Protein 6C1X (pdb70)

Structure (mmCIF, N/CA/C/O backbone):
data_6C1X
#
_entry.id   6C1X
#
_cell.length_a   36.386
_cell.length_b   95.339
_cell.length_c   72.999
_cell.angle_alpha   90.000
_cell.angle_beta   90.000
_cell.angle_gamma   90.000
#
_symmetry.space_group_name_H-M   'C 2 2 21'
#
loop_
_entity.id
_entity.type
_entity.pdbx_description
1 polymer 'Steroid Delta-isomerase'
2 non-polymer 'MAGNESIUM ION'
3 non-polymer 3,4-dinitrophenol
4 water water
#
loop_
_atom_site.group_PDB
_atom_site.id
_atom_site.type_symbol
_atom_site.label_atom_id
_atom_site.label_alt_id
_atom_site.label_comp_id
_atom_site.label_asym_id
_atom_site.label_entity_id
_atom_site.label_seq_id
_atom_site.pdbx_PDB_ins_code
_atom_site.Cartn_x
_atom_site.Cartn_y
_atom_site.Cartn_z
_atom_site.occupancy
_atom_site.B_iso_or_equiv
_atom_site.auth_seq_id
_atom_site.auth_comp_id
_atom_site.auth_asym_id
_atom_site.auth_atom_id
_atom_site.pdbx_PDB_model_num
ATOM 1 N N A MET A 1 1 ? -31.109 112.721 55.842 0.57 29.08 1 MET A N 1
ATOM 2 N N B MET A 1 1 ? -30.931 112.519 55.986 0.43 28.76 1 MET A N 1
ATOM 3 C CA A MET A 1 1 ? -30.845 111.310 55.448 0.57 27.45 1 MET A CA 1
ATOM 4 C CA B MET A 1 1 ? -30.852 111.162 55.373 0.43 28.05 1 MET A CA 1
ATOM 5 C C A MET A 1 1 ? -31.994 110.409 55.884 0.57 26.32 1 MET A C 1
ATOM 6 C C B MET A 1 1 ? -32.031 110.294 55.808 0.43 26.70 1 MET A C 1
ATOM 7 O O A MET A 1 1 ? -32.950 110.859 56.517 0.57 28.48 1 MET A O 1
ATOM 8 O O B MET A 1 1 ? -32.990 110.782 56.407 0.43 28.00 1 MET A O 1
ATOM 39 N N A ASN A 1 2 ? -31.888 109.127 55.548 0.57 23.29 2 ASN A N 1
ATOM 40 N N B ASN A 1 2 ? -31.946 109.000 55.511 0.43 24.49 2 ASN A N 1
ATOM 41 C CA A ASN A 1 2 ? -32.912 108.147 55.855 0.57 20.69 2 ASN A CA 1
ATOM 42 C CA B ASN A 1 2 ? -32.959 108.034 55.903 0.43 22.57 2 ASN A CA 1
ATOM 43 C C A ASN A 1 2 ? -32.405 107.236 56.972 0.57 18.31 2 ASN A C 1
ATOM 44 C C B ASN A 1 2 ? -32.373 107.053 56.921 0.43 21.47 2 ASN A C 1
ATOM 45 O O A ASN A 1 2 ? -31.532 107.634 57.758 0.57 17.94 2 ASN A O 1
ATOM 46 O O B ASN A 1 2 ? -31.317 107.302 57.514 0.43 22.90 2 ASN A O 1
ATOM 67 N N A LEU A 1 3 ? -32.966 106.034 57.064 0.57 18.27 3 LEU A N 1
ATOM 68 N N B LEU A 1 3 ? -33.086 105.943 57.149 0.43 20.86 3 LEU A N 1
ATOM 69 C CA A LEU A 1 3 ? -32.488 105.080 58.055 0.57 16.09 3 LEU A CA 1
ATOM 70 C CA B LEU A 1 3 ? -32.655 104.899 58.073 0.43 18.89 3 LEU A CA 1
ATOM 71 C C A LEU A 1 3 ? -31.039 104.734 57.732 0.57 14.94 3 LEU A C 1
ATOM 72 C C B LEU A 1 3 ? -31.216 104.525 57.738 0.43 16.30 3 LEU A C 1
ATOM 73 O O A LEU A 1 3 ? -30.733 104.368 56.587 0.57 14.52 3 LEU A O 1
ATOM 74 O O B LEU A 1 3 ? -30.957 103.958 56.668 0.43 17.37 3 LEU A O 1
ATOM 105 N N A PRO A 1 4 ? -30.121 104.870 58.678 0.57 15.10 4 PRO A N 1
ATOM 106 N N B PRO A 1 4 ? -30.255 104.831 58.607 0.43 14.24 4 PRO A N 1
ATOM 107 C CA A PRO A 1 4 ? -28.704 104.682 58.351 0.57 13.55 4 PRO A CA 1
ATOM 108 C CA B PRO A 1 4 ? -28.849 104.671 58.222 0.43 12.55 4 PRO A CA 1
ATOM 109 C C A PRO A 1 4 ? -28.393 103.247 57.949 0.57 12.46 4 PRO A C 1
ATOM 110 C C B PRO A 1 4 ? -28.517 103.237 57.846 0.43 10.67 4 PRO A C 1
ATOM 111 O O A PRO A 1 4 ? -28.811 102.294 58.612 0.57 12.56 4 PRO A O 1
ATOM 112 O O B PRO A 1 4 ? -29.034 102.281 58.429 0.43 10.98 4 PRO A O 1
ATOM 133 N N . THR A 1 5 ? -27.633 103.103 56.861 1.00 13.01 5 THR A N 1
ATOM 134 C CA . THR A 1 5 ? -27.091 101.809 56.479 1.00 12.59 5 THR A CA 1
ATOM 135 C C . THR A 1 5 ? -26.086 101.349 57.537 1.00 11.19 5 THR A C 1
ATOM 136 O O . THR A 1 5 ? -25.697 102.106 58.433 1.00 11.33 5 THR A O 1
ATOM 148 N N . ALA A 1 6 ? -25.626 100.099 57.416 1.00 11.78 6 ALA A N 1
ATOM 149 C CA . ALA A 1 6 ? -24.633 99.601 58.359 1.00 11.57 6 ALA A CA 1
ATOM 150 C C . ALA A 1 6 ? -23.414 100.510 58.405 1.00 11.52 6 ALA A C 1
ATOM 151 O O . ALA A 1 6 ? -22.909 100.839 59.489 1.00 11.37 6 ALA A O 1
ATOM 158 N N A GLN A 1 7 ? -22.938 100.955 57.242 0.59 13.80 7 GLN A N 1
ATOM 159 N N C GLN A 1 7 ? -22.908 100.911 57.237 0.41 13.70 7 GLN A N 1
ATOM 160 C CA A GLN A 1 7 ? -21.769 101.829 57.209 0.59 14.56 7 GLN A CA 1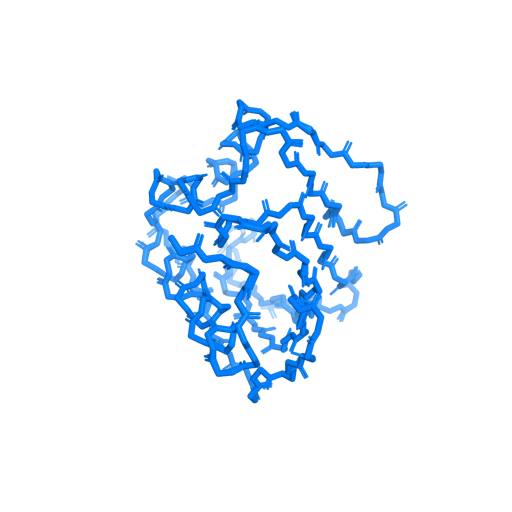
ATOM 161 C CA C GLN A 1 7 ? -21.779 101.835 57.207 0.41 14.67 7 GLN A CA 1
ATOM 162 C C A GLN A 1 7 ? -22.072 103.187 57.830 0.59 13.79 7 GLN A C 1
ATOM 163 C C C GLN A 1 7 ? -22.123 103.126 57.933 0.41 13.01 7 GLN A C 1
ATOM 164 O O A GLN A 1 7 ? -21.208 103.784 58.485 0.59 13.94 7 GLN A O 1
ATOM 165 O O C GLN A 1 7 ? -21.342 103.620 58.754 0.41 11.56 7 GLN A O 1
ATOM 192 N N . GLU A 1 8 ? -23.286 103.702 57.623 1.00 13.23 8 GLU A N 1
ATOM 193 C CA . GLU A 1 8 ? -23.669 104.964 58.240 1.00 12.66 8 GLU A CA 1
ATOM 194 C C . GLU A 1 8 ? -23.808 104.829 59.750 1.00 11.31 8 GLU A C 1
ATOM 195 O O . GLU A 1 8 ? -23.449 105.753 60.481 1.00 11.62 8 GLU A O 1
ATOM 208 N N . VAL A 1 9 ? -24.329 103.700 60.233 1.00 10.35 9 VAL A N 1
ATOM 209 C CA . VAL A 1 9 ? -24.398 103.454 61.676 1.00 10.43 9 VAL A CA 1
ATOM 210 C C . VAL A 1 9 ? -23.007 103.465 62.290 1.00 9.88 9 VAL A C 1
ATOM 211 O O . VAL A 1 9 ? -22.779 104.073 63.340 1.00 10.22 9 VAL A O 1
ATOM 224 N N A GLN A 1 10 ? -22.058 102.776 61.652 0.19 10.65 10 GLN A N 1
ATOM 225 N N B GLN A 1 10 ? -22.061 102.757 61.671 0.44 11.14 10 GLN A N 1
ATOM 226 N N C GLN A 1 10 ? -22.048 102.804 61.639 0.37 10.42 10 GLN A N 1
ATOM 227 C CA A GLN A 1 10 ? -20.681 102.785 62.135 0.19 11.35 10 GLN A CA 1
ATOM 228 C CA B GLN A 1 10 ? -20.688 102.816 62.156 0.44 12.04 10 GLN A CA 1
ATOM 229 C CA C GLN A 1 10 ? -20.688 102.782 62.166 0.37 10.68 10 GLN A CA 1
ATOM 230 C C A GLN A 1 10 ? -20.171 104.212 62.279 0.19 11.15 10 GLN A C 1
ATOM 231 C C B GLN A 1 10 ? -20.263 104.258 62.328 0.44 11.70 10 GLN A C 1
ATOM 232 C C C GLN A 1 10 ? -20.104 104.190 62.243 0.37 10.12 10 GLN A C 1
ATOM 233 O O A GLN A 1 10 ? -19.544 104.566 63.283 0.19 10.90 10 GLN A O 1
ATOM 234 O O B GLN A 1 10 ? -19.782 104.666 63.391 0.44 11.75 10 GLN A O 1
ATOM 235 O O C GLN A 1 10 ? -19.355 104.509 63.174 0.37 9.85 10 GLN A O 1
ATOM 275 N N . GLY A 1 11 ? -20.433 105.046 61.272 1.00 11.56 11 GLY A N 1
ATOM 276 C CA . GLY A 1 11 ? -19.962 106.415 61.314 1.00 11.97 11 GLY A CA 1
ATOM 277 C C . GLY A 1 11 ? -20.626 107.217 62.416 1.00 11.01 11 GLY A C 1
ATOM 278 O O . GLY A 1 11 ? -19.963 107.963 63.140 1.00 11.54 11 GLY A O 1
ATOM 284 N N . LEU A 1 12 ? -21.940 107.079 62.555 1.00 9.89 12 LEU A N 1
ATOM 285 C CA . LEU A 1 12 ? -22.667 107.835 63.571 1.00 9.56 12 LEU A CA 1
ATOM 286 C C . LEU A 1 12 ? -22.250 107.429 64.977 1.00 8.63 12 LEU A C 1
ATOM 287 O O . LEU A 1 12 ? -22.075 108.285 65.855 1.00 8.82 12 LEU A O 1
ATOM 303 N N . MET A 1 13 ? -22.100 106.129 65.219 1.00 8.74 13 MET A N 1
ATOM 304 C CA . MET A 1 13 ? -21.768 105.675 66.562 1.00 8.21 13 MET A CA 1
ATOM 305 C C . MET A 1 13 ? -20.336 106.048 66.925 1.00 8.71 13 MET A C 1
ATOM 306 O O . MET A 1 13 ? -20.063 106.437 68.065 1.00 9.00 13 MET A O 1
ATOM 320 N N . ALA A 1 14 ? -19.418 106.008 65.960 1.00 9.57 14 ALA A N 1
ATOM 321 C CA . ALA A 1 14 ? -18.062 106.481 66.221 1.00 10.59 14 ALA A CA 1
ATOM 322 C C . ALA A 1 14 ? -18.043 107.985 66.461 1.00 10.33 14 ALA A C 1
ATOM 323 O O . ALA A 1 14 ? -17.301 108.463 67.327 1.00 10.28 14 ALA A O 1
ATOM 330 N N . ARG A 1 15 ? -18.857 108.742 65.716 1.00 10.00 15 ARG A N 1
ATOM 331 C CA . ARG A 1 15 ? -18.960 110.182 65.934 1.00 10.40 15 ARG A CA 1
ATOM 332 C C . ARG A 1 15 ? -19.474 110.486 67.331 1.00 10.15 15 ARG A C 1
ATOM 333 O O . ARG A 1 15 ? -18.963 111.386 68.006 1.00 10.13 15 ARG A O 1
ATOM 354 N N . TYR A 1 16 ? -20.469 109.735 67.793 1.00 8.87 16 TYR A N 1
ATOM 355 C CA . TYR A 1 16 ? -20.962 109.910 69.156 1.00 8.92 16 TYR A CA 1
ATOM 356 C C . TYR A 1 16 ? -19.826 109.814 70.164 1.00 8.55 16 TYR A C 1
ATOM 357 O O . TYR A 1 16 ? -19.696 110.665 71.047 1.00 8.94 16 TYR A O 1
ATOM 374 N N . ILE A 1 17 ? -18.986 108.784 70.055 1.00 8.86 17 ILE A N 1
ATOM 375 C CA . ILE A 1 17 ? -17.866 108.651 70.986 1.00 9.07 17 ILE A CA 1
ATOM 376 C C . ILE A 1 17 ? -16.911 109.839 70.861 1.00 9.71 17 ILE A C 1
ATOM 377 O O . ILE A 1 17 ? -16.416 110.348 71.869 1.00 9.80 17 ILE A O 1
ATOM 393 N N A GLU A 1 18 ? -16.621 110.292 69.634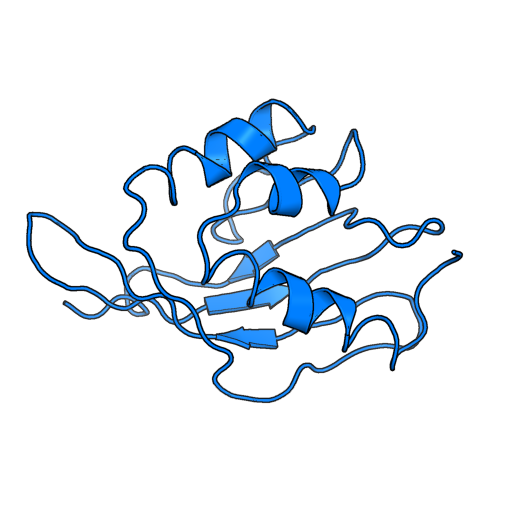 0.59 9.95 18 GLU A N 1
ATOM 394 N N B GLU A 1 18 ? -16.645 110.291 69.631 0.41 10.01 18 GLU A N 1
ATOM 395 C CA A GLU A 1 18 ? -15.763 111.468 69.478 0.59 10.82 18 GLU A CA 1
ATOM 396 C CA B GLU A 1 18 ? -15.789 111.457 69.420 0.41 10.99 18 GLU A CA 1
ATOM 397 C C A GLU A 1 18 ? -16.345 112.665 70.219 0.59 10.99 18 GLU A C 1
ATOM 398 C C B GLU A 1 18 ? -16.338 112.683 70.142 0.41 10.97 18 GLU A C 1
ATOM 399 O O A GLU A 1 18 ? -15.613 113.424 70.870 0.59 11.00 18 GLU A O 1
ATOM 400 O O B GLU A 1 18 ? -15.575 113.480 70.706 0.41 11.42 18 GLU A O 1
ATOM 423 N N . LEU A 1 19 ? -17.660 112.856 70.123 1.00 10.14 19 LEU A N 1
ATOM 424 C CA . LEU A 1 19 ? -18.278 114.010 70.753 1.00 10.71 19 LEU A CA 1
ATOM 425 C C . LEU A 1 19 ? -18.278 113.894 72.266 1.00 9.88 19 LEU A C 1
ATOM 426 O O . LEU A 1 19 ? -18.106 114.900 72.969 1.00 11.01 19 LEU A O 1
ATOM 443 N N . VAL A 1 20 ? -18.495 112.693 72.796 1.00 9.65 20 VAL A N 1
ATOM 444 C CA . VAL A 1 20 ? -18.345 112.474 74.231 1.00 10.09 20 VAL A CA 1
ATOM 445 C C . VAL A 1 20 ? -16.918 112.792 74.655 1.00 10.10 20 VAL A C 1
ATOM 446 O O . VAL A 1 20 ? -16.684 113.470 75.660 1.00 11.96 20 VAL A O 1
ATOM 459 N N . ASP A 1 21 ? -15.944 112.302 73.890 1.00 10.33 21 ASP A N 1
ATOM 460 C CA . ASP A 1 21 ? -14.534 112.481 74.219 1.00 10.89 21 ASP A CA 1
ATOM 461 C C . ASP A 1 21 ? -14.126 113.947 74.252 1.00 12.99 21 ASP A C 1
ATOM 462 O O . ASP A 1 21 ? -13.296 114.341 75.077 1.00 15.80 21 ASP A O 1
ATOM 471 N N A VAL A 1 22 ? -14.678 114.750 73.337 0.69 13.24 22 VAL A N 1
ATOM 472 N N B VAL A 1 22 ? -14.648 114.770 73.343 0.31 13.60 22 VAL A N 1
ATOM 473 C CA A VAL A 1 22 ? -14.362 116.173 73.276 0.69 14.73 22 VAL A CA 1
ATOM 474 C CA B VAL A 1 22 ? -14.287 116.185 73.419 0.31 14.34 22 VAL A CA 1
ATOM 475 C C A VAL A 1 22 ? -15.267 117.003 74.185 0.69 14.94 22 VAL A C 1
ATOM 476 C C B VAL A 1 22 ? -15.119 116.895 74.474 0.31 12.66 22 VAL A C 1
ATOM 477 O O A VAL A 1 22 ? -14.988 118.195 74.395 0.69 16.91 22 VAL A O 1
ATOM 478 O O B VAL A 1 22 ? -14.664 117.890 75.060 0.31 11.08 22 VAL A O 1
ATOM 503 N N . GLY A 1 23 ? -16.335 116.418 74.731 1.00 12.56 23 GLY A N 1
ATOM 504 C CA . GLY A 1 23 ? -17.198 117.089 75.690 1.00 12.70 23 GLY A CA 1
ATOM 505 C C . GLY A 1 23 ? -18.153 118.098 75.099 1.00 11.60 23 GLY A C 1
ATOM 506 O O . GLY A 1 23 ? -18.560 119.042 75.795 1.00 12.76 23 GLY A O 1
ATOM 511 N N . ASP A 1 24 ? -18.533 117.927 73.833 1.00 11.79 24 ASP A N 1
ATOM 512 C CA . ASP A 1 24 ? -19.440 118.867 73.175 1.00 12.16 24 ASP A CA 1
ATOM 513 C C . ASP A 1 24 ? -20.872 118.413 73.436 1.00 11.54 24 ASP A C 1
ATOM 514 O O . ASP A 1 24 ? -21.505 117.701 72.648 1.00 11.34 24 ASP A O 1
ATOM 523 N N . ILE A 1 25 ? -21.365 118.816 74.603 1.00 12.21 25 ILE A N 1
ATOM 524 C CA . ILE A 1 25 ? -22.703 118.450 75.057 1.00 12.53 25 ILE A CA 1
ATOM 525 C C . ILE A 1 25 ? -23.756 118.837 74.028 1.00 11.53 25 ILE A C 1
ATOM 526 O O . ILE A 1 25 ? -24.656 118.049 73.714 1.00 11.20 25 ILE A O 1
ATOM 542 N N . GLU A 1 26 ? -23.676 120.055 73.493 1.00 11.78 26 GLU A N 1
ATOM 543 C CA . GLU A 1 26 ? -24.715 120.495 72.568 1.00 12.81 26 GLU A CA 1
ATOM 544 C C . GLU A 1 26 ? -24.719 119.656 71.290 1.00 12.00 26 GLU A C 1
ATOM 545 O O . GLU A 1 26 ? -25.786 119.317 70.766 1.00 12.45 26 GLU A O 1
ATOM 557 N N . ALA A 1 27 ? -23.540 119.309 70.770 1.00 11.95 27 ALA A N 1
ATOM 558 C CA . ALA A 1 27 ? -23.483 118.491 69.560 1.00 12.03 27 ALA A CA 1
ATOM 559 C C . ALA A 1 27 ? -23.975 117.071 69.815 1.00 10.97 27 ALA A C 1
ATOM 560 O O . ALA A 1 27 ? -24.575 116.456 68.925 1.00 11.87 27 ALA A O 1
ATOM 567 N N . ILE A 1 28 ? -23.717 116.526 71.004 1.00 10.33 28 ILE A N 1
ATOM 568 C CA . ILE A 1 28 ? -24.264 115.211 71.342 1.00 10.80 28 ILE A CA 1
ATOM 569 C C . ILE A 1 28 ? -25.785 115.250 71.317 1.00 9.83 28 ILE A C 1
ATOM 570 O O . ILE A 1 28 ? -26.441 114.370 70.752 1.00 10.08 28 ILE A O 1
ATOM 586 N N . VAL A 1 29 ? -26.372 116.246 71.986 1.00 10.10 29 VAL A N 1
ATOM 587 C CA . VAL A 1 29 ? -27.824 116.306 72.084 1.00 11.29 29 VAL A CA 1
ATOM 588 C C . VAL A 1 29 ? -28.449 116.400 70.700 1.00 11.05 29 VAL A C 1
ATOM 589 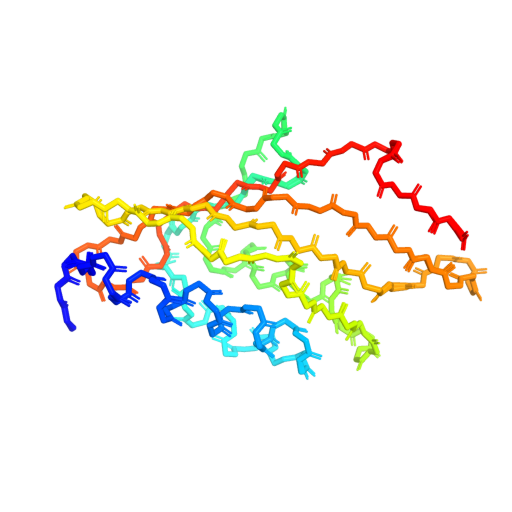O O . VAL A 1 29 ? -29.495 115.792 70.434 1.00 10.99 29 VAL A O 1
ATOM 602 N N . GLN A 1 30 ? -27.796 117.116 69.784 1.00 11.04 30 GLN A N 1
ATOM 603 C CA . GLN A 1 30 ? -28.288 117.224 68.414 1.00 12.58 30 GLN A CA 1
ATOM 604 C C . GLN A 1 30 ? -28.271 115.895 67.660 1.00 12.15 30 GLN A C 1
ATOM 605 O O . GLN A 1 30 ? -28.972 115.769 66.657 1.00 14.15 30 GLN A O 1
ATOM 619 N N . MET A 1 31 ? -27.506 114.899 68.117 1.00 10.60 31 MET A N 1
ATOM 620 C CA . MET A 1 31 ? -27.563 113.585 67.484 1.00 10.40 31 MET A CA 1
ATOM 621 C C . MET A 1 31 ? -28.853 112.837 67.798 1.00 10.26 31 MET A C 1
ATOM 622 O O . MET A 1 31 ? -29.165 111.872 67.093 1.00 10.94 31 MET A O 1
ATOM 636 N N . TYR A 1 32 ? -29.553 113.208 68.874 1.00 10.26 32 TYR A N 1
ATOM 637 C CA . TYR A 1 32 ? -30.726 112.491 69.341 1.00 10.12 32 TYR A CA 1
ATOM 638 C C . TYR A 1 32 ? -31.997 113.014 68.690 1.00 9.94 32 TYR A C 1
ATOM 639 O O . TYR A 1 32 ? -32.145 114.214 68.433 1.00 11.63 32 TYR A O 1
ATOM 657 N N . ALA A 1 33 ? -32.942 112.107 68.471 1.00 10.00 33 ALA A N 1
ATOM 658 C CA . ALA A 1 33 ? -34.285 112.509 68.094 1.00 10.71 33 ALA A CA 1
ATOM 659 C C . ALA A 1 33 ? -34.879 113.351 69.212 1.00 11.87 33 ALA A C 1
ATOM 660 O O . ALA A 1 33 ? -34.495 113.236 70.381 1.00 11.47 33 ALA A O 1
ATOM 667 N N . ASP A 1 34 ? -35.834 114.207 68.849 1.00 12.81 34 ASP A N 1
ATOM 668 C CA . ASP A 1 34 ? -36.368 115.157 69.817 1.00 13.02 34 ASP A CA 1
ATOM 669 C C . ASP A 1 34 ? -37.016 114.448 70.998 1.00 11.82 34 ASP A C 1
ATOM 670 O O . ASP A 1 34 ? -37.055 114.997 72.117 1.00 12.89 34 ASP A O 1
ATOM 679 N N A ASP A 1 35 ? -37.564 113.250 70.779 0.49 11.55 35 ASP A N 1
ATOM 680 N N B ASP A 1 35 ? -37.550 113.253 70.738 0.51 12.76 35 ASP A N 1
ATOM 681 C CA A ASP A 1 35 ? -38.238 112.465 71.810 0.49 12.32 35 ASP A CA 1
ATOM 682 C CA B ASP A 1 35 ? -38.264 112.405 71.681 0.51 12.93 35 ASP A CA 1
ATOM 683 C C A ASP A 1 35 ? -37.485 111.188 72.171 0.49 11.64 35 ASP A C 1
ATOM 684 C C B ASP A 1 35 ? -37.512 111.107 71.958 0.51 12.58 35 ASP A C 1
ATOM 685 O O A ASP A 1 35 ? -38.094 110.237 72.667 0.49 11.98 35 ASP A O 1
ATOM 686 O O B ASP A 1 35 ? -38.134 110.068 72.176 0.51 12.04 35 ASP A O 1
ATOM 703 N N . ALA A 1 36 ? -36.183 111.133 71.917 1.00 11.77 36 ALA A N 1
ATOM 704 C CA . ALA A 1 36 ? -35.413 109.913 72.126 1.00 10.82 36 ALA A CA 1
ATOM 705 C C . ALA A 1 36 ? -35.438 109.473 73.589 1.00 11.02 36 ALA A C 1
ATOM 706 O O . ALA A 1 36 ? -35.793 110.236 74.489 1.00 11.77 36 ALA A O 1
ATOM 714 N N . THR A 1 37 ? -34.994 108.237 73.817 1.00 11.35 37 THR A N 1
ATOM 715 C CA . THR A 1 37 ? -34.789 107.723 75.161 1.00 11.92 37 THR A CA 1
ATOM 716 C C . THR A 1 37 ? -33.346 107.290 75.383 1.00 10.63 37 THR A C 1
ATOM 717 O O . THR A 1 37 ? -32.655 106.830 74.465 1.00 10.47 37 THR A O 1
ATOM 728 N N . VAL A 1 38 ? -32.926 107.406 76.636 1.00 11.18 38 VAL A N 1
ATOM 729 C CA . VAL A 1 38 ? -31.649 106.903 77.122 1.00 10.35 38 VAL A CA 1
ATOM 730 C C . VAL A 1 38 ? -31.902 106.038 78.346 1.00 10.52 38 VAL A C 1
ATOM 731 O O . VAL A 1 38 ? -32.621 106.452 79.263 1.00 11.51 38 VAL A O 1
ATOM 744 N N A GLU A 1 39 ? -31.392 104.814 78.315 0.60 10.30 39 GLU A N 1
ATOM 745 N N B GLU A 1 39 ? -31.223 104.889 78.412 0.40 11.15 39 GLU A N 1
ATOM 746 C CA A GLU A 1 39 ? -31.448 103.890 79.442 0.60 9.97 39 GLU A CA 1
ATOM 747 C CA B GLU A 1 39 ? -31.181 104.035 79.600 0.40 11.16 39 GLU A CA 1
ATOM 748 C C A GLU A 1 39 ? -30.012 103.725 79.925 0.60 10.54 39 GLU A C 1
ATOM 749 C C B GLU A 1 39 ? -29.731 103.898 80.047 0.40 11.86 39 GLU A C 1
ATOM 750 O O A GLU A 1 39 ? -29.212 103.035 79.290 0.60 11.10 39 GLU A O 1
ATOM 751 O O B GLU A 1 39 ? -28.895 103.384 79.295 0.40 11.88 39 GLU A O 1
ATOM 774 N N A ASN A 1 40 ? -29.674 104.410 81.018 0.60 12.18 40 ASN A N 1
ATOM 775 N N B ASN A 1 40 ? -29.434 104.344 81.266 0.40 12.22 40 ASN A N 1
ATOM 776 C CA A ASN A 1 40 ? -28.326 104.390 81.564 0.60 13.28 40 ASN A CA 1
ATOM 777 C CA B ASN A 1 40 ? -28.051 104.432 81.738 0.40 13.62 40 ASN A CA 1
ATOM 778 C C A ASN A 1 40 ? -28.377 104.208 83.072 0.60 13.92 40 ASN A C 1
ATOM 779 C C B ASN A 1 40 ? -27.981 104.204 83.245 0.40 12.07 40 ASN A C 1
ATOM 780 O O A ASN A 1 40 ? -28.981 105.031 83.769 0.60 15.60 40 ASN A O 1
ATOM 781 O O B ASN A 1 40 ? -28.312 105.103 84.032 0.40 13.31 40 ASN A O 1
ATOM 802 N N A PRO A 1 41 ? -27.803 103.139 83.620 0.60 14.57 41 PRO A N 1
ATOM 803 N N B PRO A 1 41 ? -27.549 103.018 83.691 0.40 11.24 41 PRO A N 1
ATOM 804 C CA A PRO A 1 41 ? -27.371 101.933 82.917 0.60 12.63 41 PRO A CA 1
ATOM 805 C CA B PRO A 1 41 ? -27.252 101.852 82.864 0.40 11.22 41 PRO A CA 1
ATOM 806 C C A PRO A 1 41 ? -28.591 101.177 82.430 0.60 10.96 41 PRO A C 1
ATOM 807 C C B PRO A 1 41 ? -28.530 101.155 82.456 0.40 11.19 41 PRO A C 1
ATOM 808 O O A PRO A 1 41 ? -29.691 101.371 82.955 0.60 13.10 41 PRO A O 1
ATOM 809 O O B PRO A 1 41 ? -29.592 101.375 83.045 0.40 12.83 41 PRO A O 1
ATOM 830 N N . PHE A 1 42 ? -28.412 100.282 81.463 1.00 11.12 42 PHE A N 1
ATOM 831 C CA . PHE A 1 42 ? -29.501 99.399 81.111 1.00 10.90 42 PHE A CA 1
ATOM 832 C C . PHE A 1 42 ? -29.951 98.667 82.366 1.00 11.06 42 PHE A C 1
ATOM 833 O O . PHE A 1 42 ? -29.123 98.192 83.154 1.00 11.70 42 PHE A O 1
ATOM 851 N N . GLY A 1 43 ? -31.262 98.608 82.556 1.00 12.41 43 GLY A N 1
ATOM 852 C CA . GLY A 1 43 ? -31.864 98.125 83.775 1.00 14.06 43 GLY A CA 1
ATOM 853 C C . GLY A 1 43 ? -32.592 99.200 84.542 1.00 15.55 43 GLY A C 1
ATOM 854 O O . GLY A 1 43 ? -33.453 98.880 85.371 1.00 19.20 43 GLY A O 1
ATOM 858 N N A GLN A 1 44 ? -32.288 100.447 84.280 0.56 15.28 44 GLN A N 1
ATOM 859 N N B GLN A 1 44 ? -32.261 100.463 84.307 0.44 15.85 44 GLN A N 1
ATOM 860 C CA A GLN A 1 44 ? -32.941 101.580 84.903 0.56 16.33 44 GLN A CA 1
ATOM 861 C CA B GLN A 1 44 ? -32.951 101.578 84.932 0.44 17.34 44 GLN A CA 1
ATOM 862 C C A GLN A 1 44 ? -33.974 102.185 83.966 0.56 17.74 44 GLN A C 1
ATOM 863 C C B GLN A 1 44 ? -33.973 102.181 83.975 0.44 18.42 44 GLN A C 1
ATOM 864 O O A GLN A 1 44 ? -33.900 102.008 82.746 0.56 17.38 44 GLN A O 1
ATOM 865 O O B GLN A 1 44 ? -33.881 102.005 82.757 0.44 18.35 44 GLN A O 1
ATOM 892 N N . PRO A 1 45 ? -34.963 102.902 84.500 1.00 19.96 45 PRO A N 1
ATOM 893 C CA . PRO A 1 45 ? -36.009 103.441 83.638 1.00 20.64 45 PRO A CA 1
ATOM 894 C C . PRO A 1 45 ? -35.435 104.434 82.646 1.00 18.61 45 PRO A C 1
ATOM 895 O O . PRO A 1 45 ? -34.479 105.165 82.958 1.00 18.41 45 PRO A O 1
ATOM 906 N N . PRO A 1 46 ? -36.005 104.512 81.446 1.00 17.66 46 PRO A N 1
ATOM 907 C CA . PRO A 1 46 ? -35.516 105.483 80.466 1.00 16.67 46 PRO A CA 1
ATOM 908 C C . PRO A 1 46 ? -35.797 106.916 80.887 1.00 15.92 46 PRO A C 1
ATOM 909 O O . PRO A 1 46 ? -36.808 107.220 81.526 1.00 18.99 46 PRO A O 1
ATOM 920 N N . ILE A 1 47 ? -34.893 107.804 80.492 1.00 14.51 47 ILE A N 1
ATOM 921 C CA . ILE A 1 47 ? -35.214 109.216 80.400 1.00 13.90 47 ILE A CA 1
ATOM 922 C C . ILE A 1 47 ? -35.664 109.492 78.972 1.00 13.83 47 ILE A C 1
ATOM 923 O O . ILE A 1 47 ? -35.361 108.733 78.045 1.00 14.74 47 ILE A O 1
ATOM 939 N N A HIS A 1 48 ? -36.351 110.617 78.789 0.21 13.61 48 HIS A N 1
ATOM 940 N N B HIS A 1 48 ? -36.380 110.613 78.808 0.40 13.93 48 HIS A N 1
ATOM 941 N N C HIS A 1 48 ? -36.463 110.534 78.773 0.39 13.49 48 HIS A N 1
ATOM 942 C CA A HIS A 1 48 ? -37.098 110.858 77.566 0.21 13.32 48 HIS A CA 1
ATOM 943 C CA B HIS A 1 48 ? -37.155 110.917 77.612 0.40 13.70 48 HIS A CA 1
ATOM 944 C CA C HIS A 1 48 ? -36.952 110.766 77.422 0.39 12.81 48 HIS A CA 1
ATOM 945 C C A HIS A 1 48 ? -36.987 112.313 77.136 0.21 11.89 48 HIS A C 1
ATOM 946 C C B HIS A 1 48 ? -36.904 112.349 77.159 0.40 11.15 48 HIS A C 1
ATOM 947 C C C HIS A 1 48 ? -37.032 112.243 77.096 0.39 12.19 48 HIS A C 1
ATOM 948 O O A HIS A 1 48 ? -37.212 113.222 77.941 0.21 10.67 48 HIS A O 1
ATOM 949 O O B HIS A 1 48 ? -36.982 113.283 77.967 0.40 11.94 48 HIS A O 1
ATOM 950 O O C HIS A 1 48 ? -37.440 113.076 77.913 0.39 10.95 48 HIS A O 1
ATOM 990 N N . GLY A 1 49 ? -36.664 112.525 75.862 1.00 11.35 49 GLY A N 1
ATOM 991 C CA . GLY A 1 49 ? -36.701 113.840 75.271 1.00 10.85 49 GLY A CA 1
ATOM 992 C C . GLY A 1 49 ? -35.398 114.598 75.423 1.00 9.91 49 GLY A C 1
ATOM 993 O O . GLY A 1 49 ? -34.595 114.356 76.318 1.00 10.91 49 GLY A O 1
ATOM 999 N N A ARG A 1 50 ? -35.231 115.589 74.541 0.32 10.81 50 ARG A N 1
ATOM 1000 N N B ARG A 1 50 ? -35.199 115.562 74.530 0.68 10.33 50 ARG A N 1
ATOM 1001 C CA A ARG A 1 50 ? -33.973 116.326 74.455 0.32 11.08 50 ARG A CA 1
ATOM 1002 C CA B ARG A 1 50 ? -33.911 116.242 74.493 0.68 10.80 50 ARG A CA 1
ATOM 1003 C C A ARG A 1 50 ? -33.633 117.034 75.759 0.32 10.18 50 ARG A C 1
ATOM 1004 C C B ARG A 1 50 ? -33.616 117.065 75.747 0.68 10.21 50 ARG A C 1
ATOM 1005 O O A ARG A 1 50 ? -32.466 117.059 76.164 0.32 9.87 50 ARG A O 1
ATOM 1006 O O B ARG A 1 50 ? -32.445 117.195 76.112 0.68 11.52 50 ARG A O 1
ATOM 1047 N N . GLU A 1 51 ? -34.620 117.649 76.419 1.00 10.83 51 GLU A N 1
ATOM 1048 C CA . GLU A 1 51 ? -34.320 118.355 77.666 1.00 11.33 51 GLU A CA 1
ATOM 1049 C C . GLU A 1 51 ? -33.692 117.407 78.686 1.00 10.89 51 GLU A C 1
ATOM 1050 O O . GLU A 1 51 ? -32.648 117.704 79.278 1.00 11.48 51 GLU A O 1
ATOM 1063 N N . GLN A 1 52 ? -34.339 116.271 78.928 1.00 10.98 52 GLN A N 1
ATOM 1064 C CA . GLN A 1 52 ? -33.818 115.337 79.925 1.00 11.88 52 GLN A CA 1
ATOM 1065 C C . GLN A 1 52 ? -32.481 114.765 79.479 1.00 10.45 52 GLN A C 1
ATOM 1066 O O . GLN A 1 52 ? -31.586 114.537 80.299 1.00 11.64 52 GLN A O 1
ATOM 1080 N N . ILE A 1 53 ? -32.326 114.510 78.184 1.00 10.80 53 ILE A N 1
ATOM 1081 C CA . ILE A 1 53 ? -31.072 113.963 77.689 1.00 10.78 53 ILE A CA 1
ATOM 1082 C C . ILE A 1 53 ? -29.952 114.985 77.827 1.00 10.68 53 ILE A C 1
ATOM 1083 O O . ILE A 1 53 ? -28.834 114.642 78.228 1.00 11.63 53 ILE A O 1
ATOM 1099 N N . ALA A 1 54 ? -30.230 116.253 77.519 1.00 10.85 54 ALA A N 1
ATOM 1100 C CA . ALA A 1 54 ? -29.219 117.285 77.716 1.00 11.22 54 ALA A CA 1
ATOM 1101 C C . ALA A 1 54 ? -28.791 117.362 79.174 1.00 11.82 54 ALA A C 1
ATOM 1102 O O . ALA A 1 54 ? -27.613 117.548 79.470 1.00 13.13 54 ALA A O 1
ATOM 1109 N N . ALA A 1 55 ? -29.743 117.243 80.098 1.00 11.88 55 ALA A N 1
ATOM 1110 C CA . ALA A 1 55 ? -29.390 117.297 81.512 1.00 13.32 55 ALA A CA 1
ATOM 1111 C C . ALA A 1 55 ? -28.475 116.137 81.887 1.00 12.66 55 ALA A C 1
ATOM 1112 O O . ALA A 1 55 ? -27.521 116.308 82.654 1.00 14.33 55 ALA A O 1
ATOM 1119 N N . PHE A 1 56 ? -28.735 114.953 81.326 1.00 12.67 56 PHE A N 1
ATOM 1120 C CA . PHE A 1 56 ? -27.867 113.792 81.531 1.00 13.31 56 PHE A CA 1
ATOM 1121 C C . PHE A 1 56 ? -26.439 114.070 81.066 1.00 13.40 56 PHE A C 1
ATOM 1122 O O . PHE A 1 56 ? -25.478 113.809 81.798 1.00 15.04 56 PHE A O 1
ATOM 1139 N N . TYR A 1 57 ? -26.270 114.575 79.841 1.00 12.45 57 TYR A N 1
ATOM 1140 C CA . TYR A 1 57 ? -24.919 114.840 79.346 1.00 13.52 57 TYR A CA 1
ATOM 1141 C C . TYR A 1 57 ? -24.255 115.999 80.076 1.00 14.31 57 TYR A C 1
ATOM 1142 O O . TYR A 1 57 ? -23.038 115.978 80.269 1.00 15.93 57 TYR A O 1
ATOM 1160 N N . ARG A 1 58 ? -25.022 117.006 80.498 1.00 15.20 58 ARG A N 1
ATOM 1161 C CA . ARG A 1 58 ? -24.417 118.077 81.275 1.00 17.48 58 ARG A CA 1
ATOM 1162 C C . ARG A 1 58 ? -23.901 117.546 82.606 1.00 19.27 58 ARG A C 1
ATOM 1163 O O . ARG A 1 58 ? -22.808 117.915 83.045 1.00 21.26 58 ARG A O 1
ATOM 1184 N N A GLN A 1 59 ? -24.652 116.645 83.235 0.34 19.66 59 GLN A N 1
ATOM 1185 N N B GLN A 1 59 ? -24.695 116.712 83.283 0.33 19.22 59 GLN A N 1
ATOM 1186 N N C GLN A 1 59 ? -24.640 116.626 83.239 0.32 19.84 59 GLN A N 1
ATOM 1187 C CA A GLN A 1 59 ? -24.215 116.099 84.511 0.34 21.19 59 GLN A CA 1
ATOM 1188 C CA B GLN A 1 59 ? -24.228 116.060 84.501 0.33 20.72 59 GLN A CA 1
ATOM 1189 C CA C GLN A 1 59 ? -24.221 116.100 84.538 0.32 21.47 59 GLN A CA 1
ATOM 1190 C C A GLN A 1 59 ? -22.982 115.215 84.350 0.34 21.28 59 GLN A C 1
ATOM 1191 C C B GLN A 1 59 ? -22.909 115.343 84.248 0.33 20.44 59 GLN A C 1
ATOM 1192 C C C GLN A 1 59 ? -23.124 115.040 84.441 0.32 21.22 59 GLN A C 1
ATOM 1193 O O A GLN A 1 59 ? -22.089 115.228 85.206 0.34 22.15 59 GLN A O 1
ATOM 1194 O O B GLN A 1 59 ? -21.892 115.615 84.896 0.33 20.17 59 GLN A O 1
ATOM 1195 O O C GLN A 1 59 ? -22.470 114.759 85.452 0.32 21.69 59 GLN A O 1
ATOM 1235 N N . GLY A 1 60 ? -22.909 114.440 83.269 1.00 20.26 60 GLY A N 1
ATOM 1236 C CA . GLY A 1 60 ? -21.768 113.565 83.069 1.00 19.72 60 GLY A CA 1
ATOM 1237 C C . GLY A 1 60 ? -20.532 114.256 82.525 1.00 18.60 60 GLY A C 1
ATOM 1238 O O . GLY A 1 60 ? -19.410 113.908 82.901 1.00 19.97 60 GLY A O 1
ATOM 1244 N N . LEU A 1 61 ? -20.717 115.238 81.641 1.00 17.41 61 LEU A N 1
ATOM 1245 C CA . LEU A 1 61 ? -19.620 115.819 80.881 1.00 16.70 61 LEU A CA 1
ATOM 1246 C C . LEU A 1 61 ? -19.364 117.280 81.197 1.00 18.35 61 LEU A C 1
ATOM 1247 O O . LEU A 1 61 ? -18.415 117.853 80.655 1.00 19.25 61 LEU A O 1
ATOM 1263 N N . GLY A 1 62 ? -20.180 117.895 82.050 1.00 18.62 62 GLY A N 1
ATOM 1264 C CA . GLY A 1 62 ? -20.090 119.322 82.308 1.00 20.51 62 GLY A CA 1
ATOM 1265 C C . GLY A 1 62 ? -18.771 119.786 82.889 1.00 22.33 62 GLY A C 1
ATOM 1266 O O . GLY A 1 62 ? -18.448 120.971 82.781 1.00 24.15 62 GLY A O 1
ATOM 1270 N N . GLY A 1 63 ? -18.011 118.892 83.522 1.00 22.70 63 GLY A N 1
ATOM 1271 C CA . GLY A 1 63 ? -16.708 119.262 84.053 1.00 23.20 63 GLY A CA 1
ATOM 1272 C C . GLY A 1 63 ? -15.629 119.445 82.999 1.00 22.56 63 GLY A C 1
ATOM 1273 O O . GLY A 1 63 ? -14.566 119.989 83.310 1.00 24.21 63 GLY A O 1
ATOM 1277 N N . GLY A 1 64 ? -15.859 118.971 81.775 1.00 21.05 64 GLY A N 1
ATOM 1278 C CA . GLY A 1 64 ? -14.971 119.236 80.657 1.00 20.93 64 GLY A CA 1
ATOM 1279 C C . GLY A 1 64 ? -13.760 118.331 80.519 1.00 20.60 64 GLY A C 1
ATOM 1280 O O . GLY A 1 64 ? -13.008 118.489 79.548 1.00 23.12 64 GLY A O 1
ATOM 1284 N N . LYS A 1 65 ? -13.545 117.388 81.441 1.00 18.21 65 LYS A N 1
ATOM 1285 C CA . LYS A 1 65 ? -12.332 116.576 81.464 1.00 18.45 65 LYS A CA 1
ATOM 1286 C C . LYS A 1 65 ? -12.555 115.095 81.157 1.00 16.39 65 LYS A C 1
ATOM 1287 O O . LYS A 1 65 ? -11.582 114.335 81.122 1.00 17.77 65 LYS A O 1
ATOM 1306 N N . VAL A 1 66 ? -13.796 114.653 80.934 1.00 16.57 66 VAL A N 1
ATOM 1307 C CA . VAL A 1 66 ? -14.044 113.247 80.636 1.00 15.43 66 VAL A CA 1
ATOM 1308 C C . VAL A 1 66 ? -13.397 112.902 79.303 1.00 14.51 66 VAL A C 1
ATOM 1309 O O . VAL A 1 66 ? -13.309 113.737 78.395 1.00 15.99 66 VAL A O 1
ATOM 1322 N N A ARG A 1 67 ? -12.908 111.667 79.194 0.72 13.39 67 ARG A N 1
ATOM 1323 N N B ARG A 1 67 ? -12.938 111.658 79.182 0.28 14.02 67 ARG A N 1
ATOM 1324 C CA A ARG A 1 67 ? -12.427 111.122 77.935 0.72 13.86 67 ARG A CA 1
ATOM 1325 C CA B ARG A 1 67 ? -12.428 111.129 77.927 0.28 13.99 67 ARG A CA 1
ATOM 1326 C C A ARG A 1 67 ? -13.186 109.837 77.636 0.72 12.23 67 ARG A C 1
ATOM 1327 C C B ARG A 1 67 ? -13.118 109.804 77.640 0.28 13.00 67 ARG A C 1
ATOM 1328 O O A ARG A 1 67 ? -13.687 109.173 78.545 0.72 14.06 67 ARG A O 1
ATOM 1329 O O B ARG A 1 67 ? -13.498 109.077 78.562 0.28 13.40 67 ARG A O 1
ATOM 1370 N N . ALA A 1 68 ? -13.282 109.488 76.356 1.00 12.92 68 ALA A N 1
ATOM 1371 C CA . ALA A 1 68 ? -13.925 108.237 75.974 1.00 12.29 68 ALA A CA 1
ATOM 1372 C C . ALA A 1 68 ? -13.321 107.742 74.673 1.00 11.89 68 ALA A C 1
ATOM 1373 O O . ALA A 1 68 ? -13.045 108.531 73.772 1.00 13.03 68 ALA A O 1
ATOM 1381 N N . CYS A 1 69 ? -13.170 106.428 74.549 1.00 10.98 69 CYS A N 1
ATOM 1382 C CA A CYS A 1 69 ? -12.594 105.870 73.338 0.86 11.49 69 CYS A CA 1
ATOM 1383 C CA B CYS A 1 69 ? -12.593 105.869 73.337 0.14 11.40 69 CYS A CA 1
ATOM 1384 C C . CYS A 1 69 ? -13.154 104.479 73.093 1.00 10.22 69 CYS A C 1
ATOM 1385 O O . CYS A 1 69 ? -13.314 103.688 74.032 1.00 10.53 69 CYS A O 1
ATOM 1399 N N . LEU A 1 70 ? -13.442 104.189 71.824 1.00 10.09 70 LEU A N 1
ATOM 1400 C CA . LEU A 1 70 ? -13.787 102.830 71.443 1.00 9.45 70 LEU A CA 1
ATOM 1401 C C . LEU A 1 70 ? -12.679 101.885 71.867 1.00 9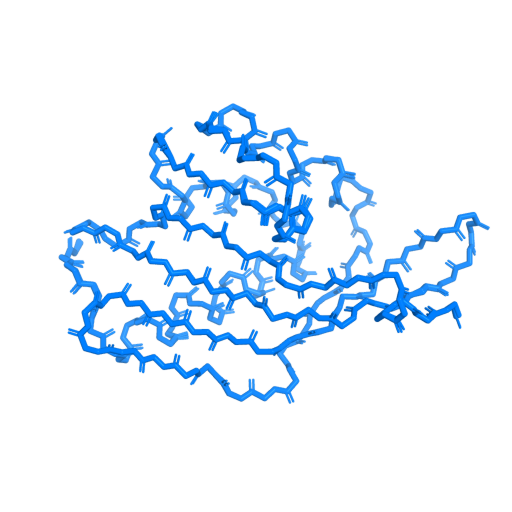.89 70 LEU A C 1
ATOM 1402 O O . LEU A 1 70 ? -11.496 102.197 71.740 1.00 11.42 70 LEU A O 1
ATOM 1418 N N . THR A 1 71 ? -13.070 100.713 72.332 1.00 10.42 71 THR A N 1
ATOM 1419 C CA . THR A 1 71 ? -12.126 99.655 72.642 1.00 10.49 71 THR A CA 1
ATOM 1420 C C . THR A 1 71 ? -12.215 98.519 71.642 1.00 11.45 71 THR A C 1
ATOM 1421 O O . THR A 1 71 ? -11.543 97.512 71.814 1.00 16.83 71 THR A O 1
ATOM 1432 N N . GLY A 1 72 ? -13.021 98.675 70.607 1.00 10.00 72 GLY A N 1
ATOM 1433 C CA . GLY A 1 72 ? -13.140 97.760 69.508 1.00 11.19 72 GLY A CA 1
ATOM 1434 C C . GLY A 1 72 ? -14.155 98.332 68.543 1.00 9.86 72 GLY A C 1
ATOM 1435 O O . GLY A 1 72 ? -14.773 99.370 68.809 1.00 10.37 72 GLY A O 1
ATOM 1439 N N A PRO A 1 73 ? -14.380 97.648 67.427 0.53 9.80 73 PRO A N 1
ATOM 1440 N N B PRO A 1 73 ? -14.336 97.688 67.394 0.47 10.29 73 PRO A N 1
ATOM 1441 C CA A PRO A 1 73 ? -15.182 98.235 66.350 0.53 10.38 73 PRO A CA 1
ATOM 1442 C CA B PRO A 1 73 ? -15.174 98.285 66.352 0.47 10.33 73 PRO A CA 1
ATOM 1443 C C A PRO A 1 73 ? -16.674 98.240 66.640 0.53 9.23 73 PRO A C 1
ATOM 1444 C C B PRO A 1 73 ? -16.650 98.315 66.717 0.47 8.70 73 PRO A C 1
ATOM 1445 O O A PRO A 1 73 ? -17.202 97.396 67.370 0.53 7.95 73 PRO A O 1
ATOM 1446 O O B PRO A 1 73 ? -17.142 97.563 67.567 0.47 9.27 73 PRO A O 1
ATOM 1467 N N . VAL A 1 74 ? -17.365 99.199 66.024 1.00 9.05 74 VAL A N 1
ATOM 1468 C CA . VAL A 1 74 ? -18.814 99.174 66.028 1.00 8.65 74 VAL A CA 1
ATOM 1469 C C . VAL A 1 74 ? -19.289 97.919 65.306 1.00 8.62 74 VAL A C 1
ATOM 1470 O O . VAL A 1 74 ? -18.767 97.551 64.252 1.00 10.86 74 VAL A O 1
ATOM 1484 N N . ARG A 1 75 ? -20.305 97.262 65.869 1.00 8.20 75 ARG A N 1
ATOM 1485 C CA . ARG A 1 75 ? -21.037 96.171 65.225 1.00 8.26 75 ARG A CA 1
ATOM 1486 C C . ARG A 1 75 ? -22.397 96.718 64.810 1.00 8.85 75 ARG A C 1
ATOM 1487 O O . ARG A 1 75 ? -23.265 96.934 65.657 1.00 10.72 75 ARG A O 1
ATOM 1508 N N . ALA A 1 76 ? -22.605 96.924 63.518 1.00 9.87 76 ALA A N 1
ATOM 1509 C CA . ALA A 1 76 ? -23.832 97.519 63.011 1.00 10.51 76 ALA A CA 1
ATOM 1510 C C . ALA A 1 76 ? -24.773 96.449 62.468 1.00 10.55 76 ALA A C 1
ATOM 1511 O O . ALA A 1 76 ? -24.392 95.311 62.250 1.00 15.92 76 ALA A O 1
ATOM 1518 N N . SER A 1 77 ? -26.016 96.834 62.242 1.00 11.42 77 SER A N 1
ATOM 1519 C CA . SER A 1 77 ? -27.029 96.012 61.603 1.00 10.89 77 SER A CA 1
ATOM 1520 C C . SER A 1 77 ? -27.482 96.662 60.307 1.00 11.32 77 SER A C 1
ATOM 1521 O O . SER A 1 77 ? -27.111 97.796 59.991 1.00 12.52 77 SER A O 1
ATOM 1529 N N . HIS A 1 78 ? -28.335 95.943 59.579 1.00 11.29 78 HIS A N 1
ATOM 1530 C CA . HIS A 1 78 ? -28.984 96.460 58.387 1.00 11.93 78 HIS A CA 1
ATOM 1531 C C . HIS A 1 78 ? -30.363 97.057 58.661 1.00 12.79 78 HIS A C 1
ATOM 1532 O O . HIS A 1 78 ? -31.065 97.406 57.708 1.00 14.95 78 HIS A O 1
ATOM 1546 N N . ASN A 1 79 ? -30.744 97.206 59.931 1.00 11.76 79 ASN A N 1
ATOM 1547 C CA . ASN A 1 79 ? -32.002 97.843 60.308 1.00 12.08 79 ASN A CA 1
ATOM 1548 C C . ASN A 1 79 ? -31.770 99.049 61.209 1.00 10.86 79 ASN A C 1
ATOM 1549 O O . ASN A 1 79 ? -32.585 99.369 62.073 1.00 11.57 79 ASN A O 1
ATOM 1560 N N . GLY A 1 80 ? -30.676 99.775 60.974 1.00 9.83 80 GLY A N 1
ATOM 1561 C CA . GLY A 1 80 ? -30.486 101.055 61.627 1.00 10.08 80 GLY A CA 1
ATOM 1562 C C . GLY A 1 80 ? -30.025 100.987 63.063 1.00 9.52 80 GLY A C 1
ATOM 1563 O O . GLY A 1 80 ? -30.158 101.978 63.789 1.00 10.79 80 GLY A O 1
ATOM 1567 N N . CYS A 1 81 ? -29.462 99.853 63.487 1.00 8.80 81 CYS A N 1
ATOM 1568 C CA . CYS A 1 81 ? -29.044 99.646 64.867 1.00 8.44 81 CYS A CA 1
ATOM 1569 C C . CYS A 1 81 ? -27.567 99.289 64.928 1.00 8.39 81 CYS A C 1
ATOM 1570 O O . CYS A 1 81 ? -26.946 98.923 63.926 1.00 9.03 81 CYS A O 1
ATOM 1578 N N . GLY A 1 82 ? -27.000 99.391 66.128 1.00 8.16 82 GLY A N 1
ATOM 1579 C CA . GLY A 1 82 ? -25.622 98.972 66.320 1.00 8.06 82 GLY A CA 1
ATOM 1580 C C . GLY A 1 82 ? -25.269 98.878 67.783 1.00 7.54 82 GLY A C 1
ATOM 1581 O O . GLY A 1 82 ? -25.997 99.362 68.650 1.00 8.05 82 GLY A O 1
ATOM 1585 N N . ALA A 1 83 ? -24.112 98.289 68.038 1.00 7.60 83 ALA A N 1
ATOM 1586 C CA . ALA A 1 83 ? -23.571 98.136 69.376 1.00 7.88 83 ALA A CA 1
ATOM 1587 C C . ALA A 1 83 ? -22.076 98.413 69.331 1.00 7.22 83 ALA A C 1
ATOM 1588 O O . ALA A 1 83 ? -21.404 98.075 68.352 1.00 8.22 83 ALA A O 1
ATOM 1595 N N . MET A 1 84 ? -21.539 99.000 70.404 1.00 7.40 84 MET A N 1
ATOM 1596 C CA . MET A 1 84 ? -20.119 99.311 70.419 1.00 7.53 84 MET A CA 1
ATOM 1597 C C . MET A 1 84 ? -19.547 99.207 71.817 1.00 7.55 84 MET A C 1
ATOM 1598 O O . MET A 1 84 ? -20.219 99.575 72.786 1.00 7.83 84 MET A O 1
ATOM 1612 N N . PRO A 1 85 ? -18.289 98.782 71.940 1.00 7.70 85 PRO A N 1
ATOM 1613 C CA . PRO A 1 85 ? -17.613 98.742 73.236 1.00 7.93 85 PRO A CA 1
ATOM 1614 C C . PRO A 1 85 ? -16.690 99.938 73.402 1.00 7.99 85 PRO A C 1
ATOM 1615 O O . PRO A 1 85 ? -15.967 100.308 72.466 1.00 8.39 85 PRO A O 1
ATOM 1626 N N . PHE A 1 86 ? -16.686 100.532 74.597 1.00 8.05 86 PHE A N 1
ATOM 1627 C CA . PHE A 1 86 ? -15.835 101.687 74.831 1.00 8.59 86 PHE A CA 1
ATOM 1628 C C . PHE A 1 86 ? -15.506 101.791 76.309 1.00 9.11 86 PHE A C 1
ATOM 1629 O O . PHE A 1 86 ? -16.048 101.072 77.147 1.00 9.80 86 PHE A O 1
ATOM 1646 N N A ARG A 1 87 ? -14.578 102.685 76.611 0.55 9.71 87 ARG A N 1
ATOM 1647 N N B ARG A 1 87 ? -14.611 102.724 76.619 0.45 10.27 87 ARG A N 1
ATOM 1648 C CA A ARG A 1 87 ? -14.168 102.976 77.971 0.55 10.93 87 ARG A CA 1
ATOM 1649 C CA B ARG A 1 87 ? -14.139 102.968 77.972 0.45 11.42 87 ARG A CA 1
ATOM 1650 C C A ARG A 1 87 ? -14.227 104.480 78.173 0.55 10.74 87 ARG A C 1
ATOM 1651 C C B ARG A 1 87 ? -14.131 104.469 78.222 0.45 10.79 87 ARG A C 1
ATOM 1652 O O A ARG A 1 87 ? -13.820 105.254 77.298 0.55 12.41 87 ARG A O 1
ATOM 1653 O O B ARG A 1 87 ? -13.561 105.233 77.433 0.45 11.42 87 ARG A O 1
ATOM 1694 N N . VAL A 1 88 ? -14.764 104.881 79.318 1.00 11.56 88 VAL A N 1
ATOM 1695 C CA . VAL A 1 88 ? -14.881 106.279 79.705 1.00 11.86 88 VAL A CA 1
ATOM 1696 C C . VAL A 1 88 ? -13.914 106.525 80.855 1.00 12.79 88 VAL A C 1
ATOM 1697 O O . VAL A 1 88 ? -13.890 105.750 81.818 1.00 16.14 88 VAL A O 1
ATOM 1711 N N A GLU A 1 89 ? -13.115 107.583 80.735 0.34 14.65 89 GLU A N 1
ATOM 1712 N N B GLU A 1 89 ? -13.136 107.604 80.765 0.66 13.35 89 GLU A N 1
ATOM 1713 C CA A GLU A 1 89 ? -12.234 108.048 81.797 0.34 16.97 89 GLU A CA 1
ATOM 1714 C CA B GLU A 1 89 ? -12.240 108.040 81.831 0.66 15.37 89 GLU A CA 1
ATOM 1715 C C A GLU A 1 89 ? -12.883 109.270 82.426 0.34 17.99 89 GLU A C 1
ATOM 1716 C C B GLU A 1 89 ? -12.923 109.201 82.541 0.66 14.24 89 GLU A C 1
ATOM 1717 O O A GLU A 1 89 ? -13.207 110.235 81.726 0.34 19.10 89 GLU A O 1
ATOM 1718 O O B GLU A 1 89 ? -13.204 110.230 81.917 0.66 15.61 89 GLU A O 1
ATOM 1741 N N A MET A 1 90 ? -13.081 109.223 83.735 0.34 19.17 90 MET A N 1
ATOM 1742 N N B MET A 1 90 ? -13.211 109.024 83.825 0.66 15.21 90 MET A N 1
ATOM 1743 C CA A MET A 1 90 ? -13.668 110.337 84.460 0.34 21.62 90 MET A CA 1
ATOM 1744 C CA B MET A 1 90 ? -13.881 110.034 84.620 0.66 18.49 90 MET A CA 1
ATOM 1745 C C A MET A 1 90 ? -13.021 110.380 85.840 0.34 22.28 90 MET A C 1
ATOM 1746 C C B MET A 1 90 ? -13.112 110.233 85.918 0.66 20.78 90 MET A C 1
ATOM 1747 O O A MET A 1 90 ? -11.959 109.790 86.058 0.34 22.10 90 MET A O 1
ATOM 1748 O O B MET A 1 90 ? -12.042 109.657 86.134 0.66 21.45 90 MET A O 1
ATOM 1775 N N . VAL A 1 91 ? -13.640 111.098 86.767 1.00 23.66 91 VAL A N 1
ATOM 1776 C CA . VAL A 1 91 ? -13.066 111.320 88.080 1.00 26.90 91 VAL A CA 1
ATOM 1777 C C . VAL A 1 91 ? -14.138 111.006 89.102 1.00 27.88 91 VAL A C 1
ATOM 1778 O O . VAL A 1 91 ? -15.338 111.102 88.830 1.00 29.75 91 VAL A O 1
ATOM 1792 N N . TRP A 1 92 ? -13.689 110.590 90.275 1.00 28.61 92 TRP A N 1
ATOM 1793 C CA . TRP A 1 92 ? -14.596 110.271 91.364 1.00 29.39 92 TRP A CA 1
ATOM 1794 C C . TRP A 1 92 ? -13.855 110.553 92.658 1.00 29.77 92 TRP A C 1
ATOM 1795 O O . TRP A 1 92 ? -12.805 109.955 92.909 1.00 29.07 92 TRP A O 1
ATOM 1816 N N . ASN A 1 93 ? -14.382 111.473 93.463 1.00 30.96 93 ASN A N 1
ATOM 1817 C CA . ASN A 1 93 ? -13.714 111.862 94.697 1.00 31.30 93 ASN A CA 1
ATOM 1818 C C . ASN A 1 93 ? -12.263 112.242 94.421 1.00 32.22 93 ASN A C 1
ATOM 1819 O O . ASN A 1 93 ? -11.348 111.886 95.168 1.00 33.26 93 ASN A O 1
ATOM 1830 N N . GLY A 1 94 ? -12.049 112.977 93.332 1.00 32.54 94 GLY A N 1
ATOM 1831 C CA . GLY A 1 94 ? -10.711 113.336 92.916 1.00 32.71 94 GLY A CA 1
ATOM 1832 C C . GLY A 1 94 ? -9.845 112.174 92.498 1.00 33.12 94 GLY A C 1
ATOM 1833 O O . GLY A 1 94 ? -8.655 112.379 92.223 1.00 34.95 94 GLY A O 1
ATOM 1837 N N . GLN A 1 95 ? -10.395 110.959 92.455 1.00 32.66 95 GLN A N 1
ATOM 1838 C CA . GLN A 1 95 ? -9.666 109.788 92.010 1.00 29.83 95 GLN A CA 1
ATOM 1839 C C . GLN A 1 95 ? -9.968 109.566 90.540 1.00 25.94 95 GLN A C 1
ATOM 1840 O O . GLN A 1 95 ? -11.146 109.576 90.161 1.00 28.82 95 GLN A O 1
ATOM 1854 N N A PRO A 1 96 ? -8.971 109.342 89.688 0.46 25.58 96 PRO A N 1
ATOM 1855 N N B PRO A 1 96 ? -8.970 109.383 89.678 0.54 25.38 96 PRO A N 1
ATOM 1856 C CA A PRO A 1 96 ? -9.278 108.925 88.319 0.46 23.91 96 PRO A CA 1
ATOM 1857 C CA B PRO A 1 96 ? -9.275 108.992 88.299 0.54 23.80 96 PR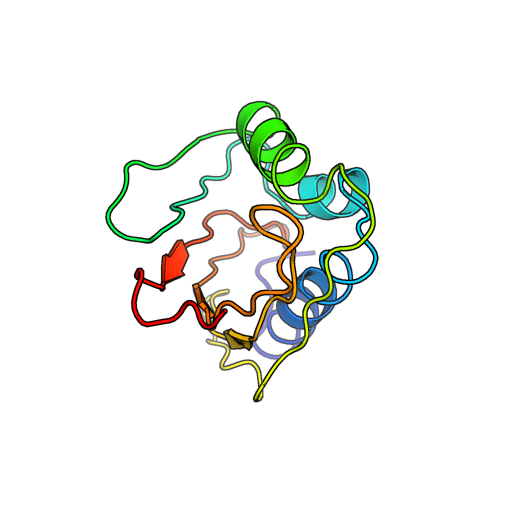O A CA 1
ATOM 1858 C C A PRO A 1 96 ? -9.980 107.577 88.347 0.46 21.16 96 PRO A C 1
ATOM 1859 C C B PRO A 1 96 ? -9.837 107.581 88.283 0.54 21.75 96 PRO A C 1
ATOM 1860 O O A PRO A 1 96 ? -9.651 106.706 89.154 0.46 21.81 96 PRO A O 1
ATOM 1861 O O B PRO A 1 96 ? -9.380 106.708 89.024 0.54 22.39 96 PRO A O 1
ATOM 1882 N N A CYS A 1 97 ? -10.971 107.419 87.479 0.46 19.98 97 CYS A N 1
ATOM 1883 N N B CYS A 1 97 ? -10.848 107.367 87.447 0.54 20.55 97 CYS A N 1
ATOM 1884 C CA A CYS A 1 97 ? -11.665 106.154 87.325 0.46 18.18 97 CYS A CA 1
ATOM 1885 C CA B CYS A 1 97 ? -11.469 106.060 87.336 0.54 18.01 97 CYS A CA 1
ATOM 1886 C C A CYS A 1 97 ? -11.816 105.859 85.843 0.46 16.67 97 CYS A C 1
ATOM 1887 C C B CYS A 1 97 ? -11.935 105.864 85.903 0.54 16.74 97 CYS A C 1
ATOM 1888 O O A CYS A 1 97 ? -11.658 106.736 84.991 0.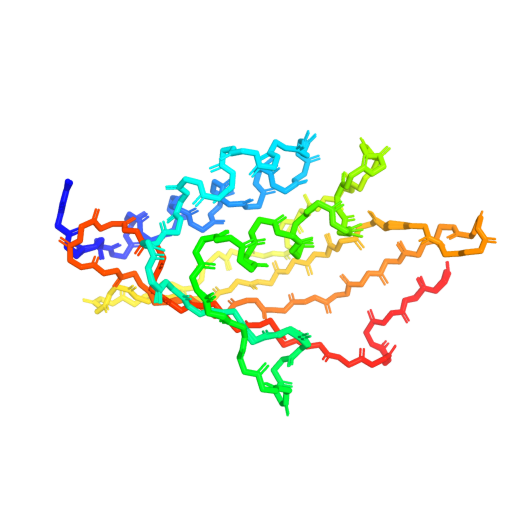46 17.07 97 CYS A O 1
ATOM 1889 O O B CYS A 1 97 ? -12.139 106.822 85.152 0.54 17.14 97 CYS A O 1
ATOM 1904 N N . ALA A 1 98 ? -12.117 104.604 85.542 1.00 16.58 98 ALA A N 1
ATOM 1905 C CA . ALA A 1 98 ? -12.491 104.213 84.195 1.00 16.54 98 ALA A CA 1
ATOM 1906 C C . ALA A 1 98 ? -13.724 103.329 84.272 1.00 13.86 98 ALA A C 1
ATOM 1907 O O . ALA A 1 98 ? -13.859 102.520 85.191 1.00 15.60 98 ALA A O 1
ATOM 1915 N N . LEU A 1 99 ? -14.621 103.491 83.311 1.00 12.83 99 LEU A N 1
ATOM 1916 C CA . LEU A 1 99 ? -15.847 102.707 83.222 1.00 12.22 99 LEU A CA 1
ATOM 1917 C C . LEU A 1 99 ? -15.920 102.051 81.847 1.00 10.67 99 LEU A C 1
ATOM 1918 O O . LEU A 1 99 ? -15.915 102.745 80.822 1.00 11.14 99 LEU A O 1
ATOM 1934 N N . ASP A 1 100 ? -16.000 100.719 81.822 1.00 11.15 100 ASP A N 1
ATOM 1935 C CA . ASP A 1 100 ? -16.201 99.968 80.585 1.00 10.72 100 ASP A CA 1
ATOM 1936 C C . ASP A 1 100 ? -17.695 99.848 80.291 1.00 9.70 100 ASP A C 1
ATOM 1937 O O . ASP A 1 100 ? -18.473 99.421 81.150 1.00 10.27 100 ASP A O 1
ATOM 1946 N N . VAL A 1 101 ? -18.086 100.191 79.058 1.00 8.83 101 VAL A N 1
ATOM 1947 C CA . VAL A 1 101 ? -19.490 100.313 78.651 1.00 7.96 101 VAL A CA 1
ATOM 1948 C C . VAL A 1 101 ? -19.679 99.671 77.283 1.00 7.69 101 VAL A C 1
ATOM 1949 O O . VAL A 1 101 ? -18.776 99.683 76.450 1.00 8.10 101 VAL A O 1
ATOM 1962 N N . ILE A 1 102 ? -20.874 99.130 77.035 1.00 7.78 102 ILE A N 1
ATOM 1963 C CA . ILE A 1 102 ? -21.317 98.836 75.670 1.00 7.57 102 ILE A CA 1
ATOM 1964 C C . ILE A 1 102 ? -22.598 99.614 75.437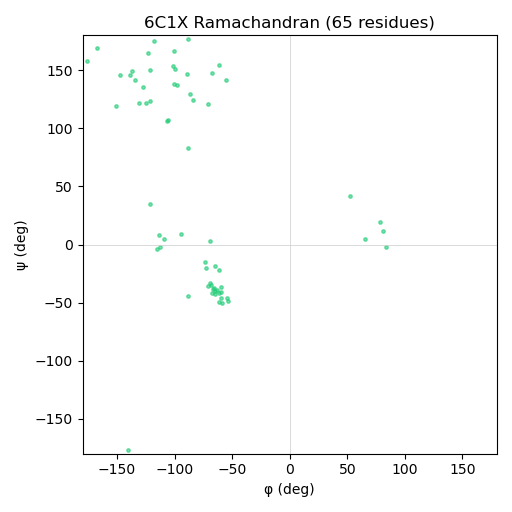 1.00 7.16 102 ILE A C 1
ATOM 1965 O O . ILE A 1 102 ? -23.557 99.462 76.201 1.00 8.15 102 ILE A O 1
ATOM 1981 N N . ASN A 1 103 ? -22.623 100.444 74.402 1.00 7.40 103 ASN A N 1
ATOM 1982 C CA . ASN A 1 103 ? -23.858 101.115 74.012 1.00 7.79 103 ASN A CA 1
ATOM 1983 C C . ASN A 1 103 ? -24.512 100.373 72.864 1.00 7.64 103 ASN A C 1
ATOM 1984 O O . ASN A 1 103 ? -23.847 99.996 71.893 1.00 8.94 103 ASN A O 1
ATOM 1995 N N . VAL A 1 104 ? -25.827 100.227 72.964 1.00 7.94 104 VAL A N 1
ATOM 1996 C CA . VAL A 1 104 ? -26.687 99.726 71.903 1.00 8.21 104 VAL A CA 1
ATOM 1997 C C . VAL A 1 104 ? -27.579 100.884 71.483 1.00 7.64 104 VAL A C 1
ATOM 1998 O O . VAL A 1 104 ? -28.208 101.521 72.335 1.00 8.33 104 VAL A O 1
ATOM 2011 N N A MET A 1 105 ? -27.657 101.144 70.178 0.40 8.37 105 MET A N 1
ATOM 2012 N N B MET A 1 105 ? -27.581 101.208 70.194 0.60 7.51 105 MET A N 1
ATOM 2013 C CA A MET A 1 105 ? -28.344 102.320 69.671 0.40 9.42 105 MET A CA 1
ATOM 2014 C CA B MET A 1 105 ? -28.391 102.290 69.670 0.60 7.67 105 MET A CA 1
ATOM 2015 C C A MET A 1 105 ? -29.189 101.952 68.460 0.40 9.66 105 MET A C 1
ATOM 2016 C C B MET A 1 105 ? -29.300 101.787 68.567 0.60 7.52 105 MET A C 1
ATOM 2017 O O A MET A 1 105 ? -28.757 101.184 67.590 0.40 8.44 105 MET A O 1
ATOM 2018 O O B MET A 1 105 ? -29.017 100.803 67.876 0.60 8.89 105 MET A O 1
ATOM 2045 N N . ARG A 1 106 ? -30.406 102.499 68.427 1.00 8.68 106 ARG A N 1
ATOM 2046 C CA . ARG A 1 106 ? -31.302 102.400 67.286 1.00 9.01 106 ARG A CA 1
ATOM 2047 C C . ARG A 1 106 ? -31.517 103.809 66.756 1.00 9.39 106 ARG A C 1
ATOM 2048 O O . ARG A 1 106 ? -31.836 104.726 67.525 1.00 9.95 106 ARG A O 1
ATOM 2070 N N . PHE A 1 107 ? -31.329 103.979 65.455 1.00 9.59 107 PHE A N 1
ATOM 2071 C CA . PHE A 1 107 ? -31.499 105.245 64.766 1.00 9.90 107 PHE A CA 1
ATOM 2072 C C . PHE A 1 107 ? -32.851 105.275 64.068 1.00 11.99 107 PHE A C 1
ATOM 2073 O O . PHE A 1 107 ? -33.385 104.233 63.671 1.00 13.74 107 PHE A O 1
ATOM 2090 N N . ASP A 1 108 ? -33.401 106.480 63.923 1.00 14.00 108 ASP A N 1
ATOM 2091 C CA . ASP A 1 108 ? -34.680 106.658 63.265 1.00 16.90 108 ASP A CA 1
ATOM 2092 C C . ASP A 1 108 ? -34.464 106.837 61.773 1.00 18.80 108 ASP A C 1
ATOM 2093 O O . ASP A 1 108 ? -33.333 106.867 61.266 1.00 17.88 108 ASP A O 1
ATOM 2102 N N . GLU A 1 109 ? -35.582 106.943 61.062 1.00 21.07 109 GLU A N 1
ATOM 2103 C CA . GLU A 1 109 ? -35.575 107.094 59.622 1.00 23.01 109 GLU A CA 1
ATOM 2104 C C . GLU A 1 109 ? -35.034 108.444 59.184 1.00 22.64 109 GLU A C 1
ATOM 2105 O O . GLU A 1 109 ? -35.087 108.731 57.987 1.00 24.91 109 GLU A O 1
ATOM 2117 N N . HIS A 1 110 ? -34.577 109.286 60.115 1.00 21.93 110 HIS A N 1
ATOM 2118 C CA . HIS A 1 110 ? -33.896 110.532 59.793 1.00 21.68 110 HIS A CA 1
ATOM 2119 C C . HIS A 1 110 ? -32.429 110.525 60.212 1.00 21.18 110 HIS A C 1
ATOM 2120 O O . HIS A 1 110 ? -31.775 111.569 60.158 1.00 23.16 110 HIS A O 1
ATOM 2134 N N . GLY A 1 111 ? -31.893 109.391 60.654 1.00 17.55 111 GLY A N 1
ATOM 2135 C CA . GLY A 1 111 ? -30.506 109.357 61.070 1.00 16.59 111 GLY A CA 1
ATOM 2136 C C . GLY A 1 111 ? -30.234 109.872 62.467 1.00 13.64 111 GLY A C 1
ATOM 2137 O O . GLY A 1 111 ? -29.068 110.071 62.819 1.00 14.51 111 GLY A O 1
ATOM 2141 N N . ARG A 1 112 ? -31.258 110.084 63.278 1.00 12.63 112 ARG A N 1
ATOM 2142 C CA . ARG A 1 112 ? -31.086 110.548 64.647 1.00 11.15 112 ARG A CA 1
ATOM 2143 C C . ARG A 1 112 ? -31.230 109.367 65.600 1.00 10.03 112 ARG A C 1
ATOM 2144 O O . ARG A 1 112 ? -31.883 108.377 65.281 1.00 10.84 112 ARG A O 1
ATOM 2165 N N . ILE A 1 113 ? -30.593 109.457 66.766 1.00 9.22 113 ILE A N 1
ATOM 2166 C CA . ILE A 1 113 ? -30.674 108.373 67.741 1.00 8.52 113 ILE A CA 1
ATOM 2167 C C . ILE A 1 113 ? -32.070 108.356 68.331 1.00 8.86 113 ILE A C 1
ATOM 2168 O O . ILE A 1 113 ? -32.516 109.346 68.929 1.00 10.21 113 ILE A O 1
ATOM 2184 N N . GLN A 1 114 ? -32.765 107.236 68.168 1.00 8.75 114 GLN A N 1
ATOM 2185 C CA . GLN A 1 114 ? -34.059 107.056 68.798 1.00 9.97 114 GLN A CA 1
ATOM 2186 C C . GLN A 1 114 ? -33.942 106.471 70.192 1.00 9.44 114 GLN A C 1
ATOM 2187 O O . GLN A 1 114 ? -34.645 106.919 71.105 1.00 11.00 114 GLN A O 1
ATOM 2201 N N . THR A 1 115 ? -33.109 105.450 70.360 1.00 9.45 115 THR A N 1
ATOM 2202 C CA . THR A 1 115 ? -32.865 104.850 71.658 1.00 9.38 115 THR A CA 1
ATOM 2203 C C . THR A 1 115 ? -31.372 104.638 71.845 1.00 8.79 115 THR A C 1
ATOM 2204 O O . THR A 1 115 ? -30.662 104.236 70.919 1.00 8.89 115 THR A O 1
ATOM 2215 N N . MET A 1 116 ? -30.918 104.872 73.066 1.00 8.82 116 MET A N 1
ATOM 2216 C CA . MET A 1 116 ? -29.587 104.507 73.516 1.00 8.16 116 MET A CA 1
ATOM 2217 C C . MET A 1 116 ? -29.742 103.708 74.804 1.00 8.53 116 MET A C 1
ATOM 2218 O O . MET A 1 116 ? -30.524 104.081 75.690 1.00 9.15 116 MET A O 1
ATOM 2232 N N . GLN A 1 117 ? -28.992 102.612 74.895 1.00 8.23 117 GLN A N 1
ATOM 2233 C CA . GLN A 1 117 ? -28.938 101.750 76.074 1.00 8.35 117 GLN A CA 1
ATOM 2234 C C . GLN A 1 117 ? -27.475 101.519 76.394 1.00 8.29 117 GLN A C 1
ATOM 2235 O O . GLN A 1 117 ? -26.733 101.014 75.548 1.00 9.21 117 GLN A O 1
ATOM 2249 N N . ALA A 1 118 ? -27.060 101.891 77.596 1.00 8.59 118 ALA A N 1
ATOM 2250 C CA . ALA A 1 118 ? -25.673 101.787 78.038 1.00 8.76 118 ALA A CA 1
ATOM 2251 C C . ALA A 1 118 ? -25.564 100.645 79.026 1.00 8.10 118 ALA A C 1
ATOM 2252 O O . ALA A 1 118 ? -26.012 100.762 80.166 1.00 9.40 118 ALA A O 1
ATOM 2259 N N . TYR A 1 119 ? -24.975 99.545 78.591 1.00 7.49 119 TYR A N 1
ATOM 2260 C CA . TYR A 1 119 ? -24.747 98.394 79.450 1.00 7.55 119 TYR A CA 1
ATOM 2261 C C . TYR A 1 119 ? -23.467 98.587 80.250 1.00 8.14 119 TYR A C 1
ATOM 2262 O O . TYR A 1 119 ? -22.389 98.766 79.672 1.00 7.95 119 TYR A O 1
ATOM 2280 N N . TRP A 1 120 ? -23.591 98.495 81.572 1.00 8.55 120 TRP A N 1
ATOM 2281 C CA . TRP A 1 120 ? -22.494 98.499 82.533 1.00 8.71 120 TRP A CA 1
ATOM 2282 C C . TRP A 1 120 ? -23.087 98.274 83.914 1.00 9.08 120 TRP A C 1
ATOM 2283 O O . TRP A 1 120 ? -24.259 98.561 84.154 1.00 9.76 120 TRP A O 1
ATOM 2304 N N . SER A 1 121 ? -22.245 97.796 84.822 1.00 10.00 121 SER A N 1
ATOM 2305 C CA . SER A 1 121 ? -22.573 97.769 86.239 1.00 10.77 121 SER A CA 1
ATOM 2306 C C . SER A 1 121 ? -21.325 98.146 87.022 1.00 10.89 121 SER A C 1
ATOM 2307 O O . SER A 1 121 ? -20.276 98.438 86.450 1.00 10.72 121 SER A O 1
ATOM 2315 N N . GLU A 1 122 ? -21.428 98.109 88.350 1.00 11.62 122 GLU A N 1
ATOM 2316 C CA . GLU A 1 122 ? -20.387 98.701 89.180 1.00 13.17 122 GLU A CA 1
ATOM 2317 C C . GLU A 1 122 ? -19.023 98.024 89.038 1.00 15.33 122 GLU A C 1
ATOM 2318 O O . GLU A 1 122 ? -17.991 98.699 89.162 1.00 17.10 122 GLU A O 1
ATOM 2330 N N A VAL A 1 123 ? -18.986 96.719 88.756 0.47 15.53 123 VAL A N 1
ATOM 2331 N N B VAL A 1 123 ? -18.984 96.728 88.737 0.53 15.83 123 VAL A N 1
ATOM 2332 C CA A VAL A 1 123 ? -17.702 96.047 88.560 0.47 15.82 123 VAL A CA 1
ATOM 2333 C CA B VAL A 1 123 ? -17.685 96.082 88.574 0.53 16.28 123 VAL A CA 1
ATOM 2334 C C A VAL A 1 123 ? -16.982 96.568 87.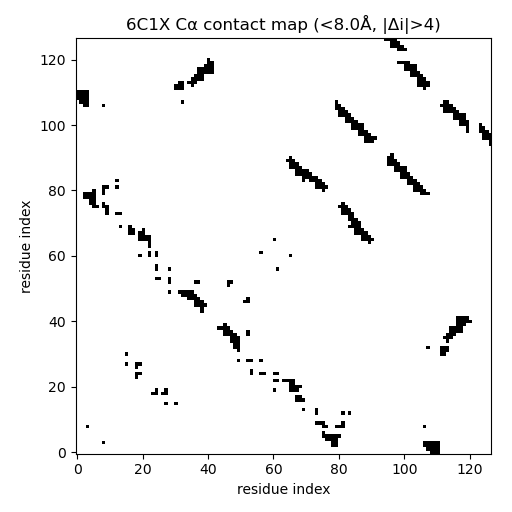326 0.47 14.46 123 VAL A C 1
ATOM 2335 C C B VAL A 1 123 ? -17.021 96.429 87.253 0.53 15.60 123 VAL A C 1
ATOM 2336 O O A VAL A 1 123 ? -15.756 96.435 87.232 0.47 14.95 123 VAL A O 1
ATOM 2337 O O B VAL A 1 123 ? -15.866 96.045 87.039 0.53 15.78 123 VAL A O 1
ATOM 2362 N N . ASN A 1 124 ? -17.712 97.144 86.365 1.00 13.65 124 ASN A N 1
ATOM 2363 C CA . ASN A 1 124 ? -17.075 97.723 85.196 1.00 12.04 124 ASN A CA 1
ATOM 2364 C C . ASN A 1 124 ? -16.370 99.040 85.509 1.00 12.25 124 ASN A C 1
ATOM 2365 O O . ASN A 1 124 ? -15.752 99.608 84.605 1.00 12.75 124 ASN A O 1
ATOM 2377 N N . LEU A 1 125 ? -16.457 99.529 86.756 1.00 13.57 125 LEU A N 1
ATOM 2378 C CA . LEU A 1 125 ? -15.732 100.710 87.201 1.00 13.60 125 LEU A CA 1
ATOM 2379 C C . LEU A 1 125 ? -14.424 100.265 87.828 1.00 14.48 125 LEU A C 1
ATOM 2380 O O . LEU A 1 125 ? -14.396 99.324 88.627 1.00 16.89 125 LEU A O 1
ATOM 2396 N N A SER A 1 126 ? -13.340 100.961 87.509 0.56 15.17 126 SER A N 1
ATOM 2397 N N B SER A 1 126 ? -13.349 100.945 87.447 0.44 14.85 126 SER A N 1
ATOM 2398 C CA A SER A 1 126 ? -12.060 100.682 88.147 0.56 16.88 126 SER A CA 1
ATOM 2399 C CA B SER A 1 126 ? -12.044 100.774 88.054 0.44 16.06 126 SER A CA 1
ATOM 2400 C C A SER A 1 126 ? -11.419 101.987 88.588 0.56 17.59 126 SER A C 1
ATOM 2401 C C B SER A 1 126 ? -11.593 102.125 88.593 0.44 14.66 126 SER A C 1
ATOM 2402 O O A SER A 1 126 ? -11.104 102.843 87.755 0.56 17.59 126 SER A O 1
ATOM 2403 O O B SER A 1 126 ? -11.673 103.137 87.900 0.44 15.34 126 SER A O 1
ATOM 2418 N N A VAL A 1 127 ? -11.229 102.127 89.894 0.45 16.42 127 VAL A N 1
ATOM 2419 N N C VAL A 1 127 ? -11.209 102.189 89.783 0.43 22.27 127 VAL A N 1
ATOM 2420 C CA A VAL A 1 127 ? -10.580 103.293 90.469 0.45 18.98 127 VAL A CA 1
ATOM 2421 C CA C VAL A 1 127 ? -10.487 103.356 90.271 0.43 23.26 127 VAL A CA 1
ATOM 2422 C C A VAL A 1 127 ? -9.093 103.280 90.133 0.45 21.63 127 VAL A C 1
ATOM 2423 C C C VAL A 1 127 ? -9.031 103.308 89.816 0.43 23.63 127 VAL A C 1
ATOM 2424 O O A VAL A 1 127 ? -8.569 104.234 89.560 0.45 22.94 127 VAL A O 1
ATOM 2425 O O C VAL A 1 127 ? -8.384 102.263 89.881 0.43 23.79 127 VAL A O 1
#

Nearest PDB structures (foldseek):
  6c1j-assembly1_A-2  TM=1.004E+00  e=2.278E-26  Pseudomonas putida
  3rgr-assembly1_A-2  TM=1.003E+00  e=3.629E-25  Pseudomonas putida
  3fzw-assembly1_A  TM=9.931E-01  e=2.686E-25  Pseudomonas putida
  5kp3-assembly1_A  TM=9.927E-01  e=2.853E-25  Pseudomonas putida
  3t8n-assembly2_D  TM=9.821E-01  e=7.036E-25  Pseudomonas putida

Radius of gyration: 13.87 Å; Cα contacts (8 Å, |Δi|>4): 327; chains: 1; bounding box: 29×24×39 Å

Secondary structure (DSSP, 8-state):
--SPPHHHHHHHHHHHHHHHHHT-HHHHHHTEEEEEEEESSBTBPPEEHHHHHHHHHHHHHTTS--EEEESS--EE-SSSEEEEEEEEEEEETTEEEEEEEEEEEEE-TTSSEEEEEEE--GGGEE-

InterPro domains:
  IPR032710 NTF2-like domain superfamily [SSF54427] (3-123)
  IPR037401 SnoaL-like domain [PF12680] (14-114)
  IPR039256 Ketosteroid isomerase [cd00781] (5-127)

CATH classification: 3.10.450.50

Sequence (127 aa):
MMNNLLPPTAQQEVQQQGLMARYIEELVDVVGDIEAIVQMYADDDATVEENNPPFGQQPPIHHHGRREQIAAFYRQQQGLGGGKVRRACCLTGPPVRASHNGCGAMPFRRVEEMMVWNGQPPCCALDVINVMMRFDEHGRIQTMQAYWSEVVNLSSVV

Foldseek 3Di:
DFLDAQVLLQVLVQVLLVCLAQLVLVVNLVLADQFAWEAVAPPDDIDTGSVRSSVVSCVQRVVRHKHKDFPDGWAGDGRNKIKTWMKIWDADPNRIKIAIWMWIFHAHGVSGTRYIHIHGDDVSMGD

Organism: Pseudomonas putida (NCBI:txid303)

B-factor: mean 17.37, std 7.07, range [7.1, 47.18]

Solvent-accessible surface area: 7263 Å² total; per-residue (Å²): 119,117,78,2,80,21,145,74,0,81,42,32,0,34,120,7,3,112,17,10,31,110,24,63,15,126,18,0,16,119,17,0,5,108,64,0,29,2,32,50,34,90,66,99,102,76,52,99,11,81,153,92,0,34,62,58,9,133,154,46,12,42,74,57,176,20,128,6,86,54,88,22,94,20,146,38,34,170,99,0,28,6,31,2,27,12,97,22,97,52,97,128,132,69,78,98,6,12,23,50,10,82,1,50,1,108,2,14,109,96,8,108,0,36,31,4,41,4,95,66,54,140,131,53,54,57,97